Protein AF-A0A970DRJ5-F1 (afdb_monomer_lite)

Sequence (58 aa):
LSEGSIYKVKAGDTLSNIVIENMPGIDYNLALKIIVEDNDIKNYTIYPNQELFIASID

Structure (mmCIF, N/CA/C/O backbone):
data_AF-A0A970DRJ5-F1
#
_entry.id   AF-A0A970DRJ5-F1
#
loop_
_atom_site.group_PDB
_atom_site.id
_atom_site.type_symbol
_atom_site.label_atom_id
_atom_site.label_alt_id
_atom_site.label_comp_id
_atom_site.label_asym_id
_atom_site.label_entity_id
_atom_site.label_seq_id
_atom_site.pdbx_PDB_ins_code
_atom_site.Cartn_x
_atom_site.Cartn_y
_atom_site.Cartn_z
_atom_site.occupancy
_atom_site.B_iso_or_equiv
_atom_site.auth_seq_id
_atom_site.auth_comp_id
_atom_site.auth_asym_id
_atom_site.auth_atom_id
_atom_site.pdbx_PDB_model_num
ATOM 1 N N . LEU A 1 1 ? 9.455 -18.832 -2.431 1.00 48.19 1 LEU A N 1
ATOM 2 C CA . LEU A 1 1 ? 8.801 -17.939 -1.456 1.00 48.19 1 LEU A CA 1
ATOM 3 C C . LEU A 1 1 ? 9.163 -16.542 -1.906 1.00 48.19 1 LEU A C 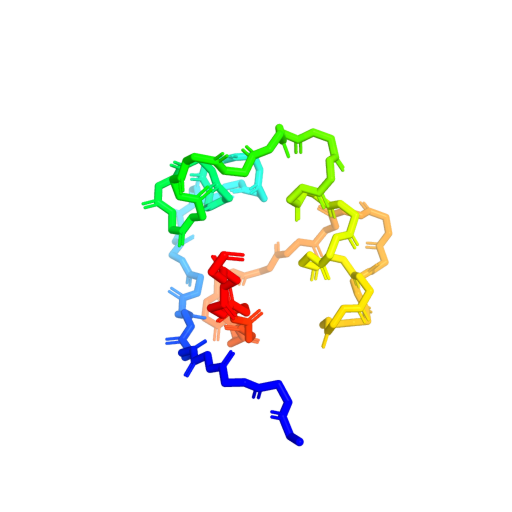1
ATOM 5 O O . LEU A 1 1 ? 10.350 -16.305 -2.082 1.00 48.19 1 LEU A O 1
ATOM 9 N N . SER A 1 2 ? 8.186 -15.700 -2.225 1.00 63.44 2 SER A N 1
ATOM 10 C CA . SER A 1 2 ? 8.441 -14.269 -2.382 1.00 63.44 2 SER A CA 1
ATOM 11 C C . SER A 1 2 ? 8.988 -13.760 -1.048 1.00 63.44 2 SER A C 1
ATOM 13 O O . SER A 1 2 ? 8.391 -14.010 -0.001 1.00 63.44 2 SER A O 1
ATOM 15 N N . GLU A 1 3 ? 10.167 -13.146 -1.060 1.00 87.44 3 GLU A N 1
ATOM 16 C CA . GLU A 1 3 ? 10.676 -12.441 0.116 1.00 87.44 3 GLU A CA 1
ATOM 17 C C . GLU A 1 3 ? 9.941 -11.106 0.246 1.00 87.44 3 GLU A C 1
ATOM 19 O O . GLU A 1 3 ? 9.441 -10.562 -0.739 1.00 87.44 3 GLU A O 1
ATOM 24 N N . GLY A 1 4 ? 9.814 -10.587 1.463 1.00 92.25 4 GLY A N 1
ATOM 25 C CA . GLY A 1 4 ? 9.059 -9.363 1.696 1.00 92.25 4 GLY A CA 1
ATOM 26 C C . GLY A 1 4 ? 8.893 -9.024 3.169 1.00 92.25 4 GLY A C 1
ATOM 27 O O . GLY A 1 4 ? 9.455 -9.680 4.049 1.00 92.25 4 GLY A O 1
ATOM 28 N N . SER A 1 5 ? 8.115 -7.980 3.433 1.00 95.19 5 SER A N 1
ATOM 29 C CA . SER A 1 5 ? 7.849 -7.469 4.779 1.00 95.19 5 SER A CA 1
ATOM 30 C C . SER A 1 5 ? 6.358 -7.234 5.003 1.00 95.19 5 SER A C 1
ATOM 32 O O . SER A 1 5 ? 5.592 -7.107 4.051 1.00 95.19 5 SER A O 1
ATOM 34 N N . ILE A 1 6 ? 5.936 -7.189 6.268 1.00 97.50 6 ILE A N 1
ATOM 35 C CA . ILE A 1 6 ? 4.561 -6.840 6.629 1.00 97.50 6 ILE A CA 1
ATOM 36 C C . ILE A 1 6 ? 4.488 -5.349 6.945 1.00 97.50 6 ILE A C 1
ATOM 38 O O . ILE A 1 6 ? 5.139 -4.863 7.873 1.00 97.50 6 ILE A O 1
ATOM 42 N N . TYR A 1 7 ? 3.654 -4.638 6.195 1.00 97.81 7 TYR A N 1
ATOM 43 C CA . TYR A 1 7 ? 3.297 -3.250 6.437 1.00 97.81 7 TYR A CA 1
ATOM 44 C C . TYR A 1 7 ? 1.950 -3.174 7.155 1.00 97.81 7 TYR A C 1
ATOM 46 O O . TYR A 1 7 ? 0.967 -3.772 6.720 1.00 97.81 7 TYR A O 1
ATOM 54 N N . LYS A 1 8 ? 1.877 -2.399 8.241 1.00 98.44 8 LYS A N 1
ATOM 55 C CA . LYS A 1 8 ? 0.620 -2.137 8.949 1.00 98.44 8 LYS A CA 1
ATOM 56 C C . LYS A 1 8 ? 0.045 -0.796 8.508 1.00 98.44 8 LYS A C 1
ATOM 58 O O . LYS A 1 8 ? 0.617 0.245 8.832 1.00 98.44 8 LYS A O 1
ATOM 63 N N . VAL A 1 9 ? -1.094 -0.836 7.818 1.00 98.62 9 VAL A N 1
ATOM 64 C CA . VAL A 1 9 ? -1.786 0.345 7.283 1.00 98.62 9 VAL A CA 1
ATOM 65 C C . VAL A 1 9 ? -2.105 1.340 8.399 1.00 98.62 9 VAL A C 1
ATOM 67 O O . VAL A 1 9 ? -2.667 0.981 9.440 1.00 98.62 9 VAL A O 1
ATOM 70 N N . LYS A 1 10 ? -1.770 2.607 8.179 1.00 98.50 10 LYS A N 1
ATOM 71 C CA . LYS A 1 10 ? -2.027 3.733 9.077 1.00 98.50 10 LYS A CA 1
ATOM 72 C C . LYS A 1 10 ? -3.238 4.530 8.595 1.00 98.50 10 LYS A C 1
ATOM 74 O O . LYS A 1 10 ? -3.671 4.451 7.447 1.00 98.50 10 LYS A O 1
ATOM 79 N N . ALA A 1 11 ? -3.823 5.309 9.501 1.00 97.88 11 ALA A N 1
ATOM 80 C CA . ALA A 1 11 ? -4.912 6.207 9.140 1.00 97.88 11 ALA A CA 1
ATOM 81 C C . ALA A 1 11 ? -4.414 7.279 8.156 1.00 97.88 11 ALA A C 1
ATOM 83 O O . ALA A 1 11 ? -3.477 8.008 8.468 1.00 97.88 11 ALA A O 1
ATOM 84 N N . GLY A 1 12 ? -5.070 7.376 6.996 1.00 96.69 12 GLY A N 1
ATOM 85 C CA . GLY A 1 12 ? -4.705 8.308 5.924 1.00 96.69 12 GLY A CA 1
ATOM 86 C C . GLY A 1 12 ? -3.847 7.701 4.812 1.00 96.69 12 GLY A C 1
ATOM 87 O O . GLY A 1 12 ? -3.630 8.370 3.803 1.00 96.69 12 GLY A O 1
ATOM 88 N N . ASP A 1 13 ? -3.408 6.448 4.951 1.00 98.31 13 ASP A N 1
ATOM 89 C CA . ASP A 1 13 ? -2.669 5.769 3.891 1.00 98.31 13 ASP A CA 1
ATOM 90 C C . ASP A 1 13 ? -3.547 5.504 2.663 1.00 98.31 13 ASP A C 1
ATOM 92 O O . ASP A 1 13 ? -4.749 5.238 2.749 1.00 98.31 13 ASP A O 1
ATOM 96 N N . THR A 1 14 ? -2.898 5.512 1.503 1.00 98.06 14 THR A N 1
ATOM 97 C CA . THR A 1 14 ? -3.450 5.025 0.239 1.00 98.06 14 THR A CA 1
ATOM 98 C C . THR A 1 14 ? -2.514 3.964 -0.323 1.00 98.06 14 THR A C 1
ATOM 100 O O . THR A 1 14 ? -1.311 4.008 -0.062 1.00 98.06 14 THR A O 1
ATOM 103 N N . LEU A 1 15 ? -3.033 3.040 -1.139 1.00 97.44 15 LEU A N 1
ATOM 104 C CA . LEU A 1 15 ? -2.182 2.067 -1.835 1.00 97.44 15 LEU A CA 1
ATOM 105 C C . LEU A 1 15 ? -1.077 2.748 -2.639 1.00 97.44 15 LEU A C 1
ATOM 107 O O . LEU A 1 15 ? 0.063 2.306 -2.586 1.00 97.44 15 LEU A O 1
ATOM 111 N N . SER A 1 16 ? -1.402 3.851 -3.318 1.00 97.19 16 SER A N 1
ATOM 112 C CA . SER A 1 16 ? -0.449 4.653 -4.084 1.00 97.19 16 SER A CA 1
ATOM 113 C C . SER A 1 16 ? 0.738 5.116 -3.243 1.00 97.19 16 SER A C 1
ATOM 115 O O . SER A 1 16 ? 1.878 4.917 -3.650 1.00 97.19 16 SER A O 1
ATOM 117 N N . ASN A 1 17 ? 0.492 5.694 -2.064 1.00 98.06 17 ASN A N 1
ATOM 118 C CA . ASN A 1 17 ? 1.582 6.161 -1.207 1.00 98.06 17 ASN A CA 1
ATOM 119 C C . ASN A 1 17 ? 2.371 4.984 -0.623 1.00 98.06 17 ASN A C 1
ATOM 121 O O . ASN A 1 17 ? 3.597 5.029 -0.611 1.00 98.06 17 ASN A O 1
ATOM 125 N N . ILE A 1 18 ? 1.688 3.906 -0.218 1.00 97.94 18 ILE A N 1
ATOM 126 C CA . ILE A 1 18 ? 2.349 2.707 0.315 1.00 97.94 18 ILE A CA 1
ATOM 127 C C . ILE A 1 18 ? 3.322 2.126 -0.717 1.00 97.94 18 ILE A C 1
ATOM 129 O O . ILE A 1 18 ? 4.472 1.865 -0.367 1.00 97.94 18 ILE A O 1
ATOM 133 N N . VAL A 1 19 ? 2.910 1.951 -1.978 1.00 96.94 19 VAL A N 1
ATOM 134 C CA . VAL A 1 19 ? 3.807 1.375 -2.996 1.00 96.94 19 VAL A CA 1
ATOM 135 C C . VAL A 1 19 ? 4.954 2.314 -3.360 1.00 96.94 19 VAL A C 1
ATOM 137 O O . VAL A 1 19 ? 6.075 1.849 -3.528 1.00 96.94 19 VAL A O 1
ATOM 140 N N . ILE A 1 20 ? 4.714 3.629 -3.417 1.00 96.62 20 ILE A N 1
ATOM 141 C CA . ILE A 1 20 ? 5.771 4.620 -3.679 1.00 96.62 20 ILE A CA 1
ATOM 142 C C . ILE A 1 20 ? 6.842 4.583 -2.580 1.00 96.62 20 ILE A C 1
ATOM 144 O O . ILE A 1 20 ? 8.031 4.664 -2.880 1.00 96.62 20 ILE A O 1
ATOM 148 N N . GLU A 1 21 ? 6.433 4.462 -1.316 1.00 96.50 21 GLU A N 1
ATOM 149 C CA . GLU A 1 21 ? 7.349 4.482 -0.171 1.00 96.50 21 GLU A CA 1
ATOM 150 C C . GLU A 1 21 ? 8.070 3.148 0.055 1.00 96.50 21 GLU A C 1
ATOM 152 O O . GLU A 1 21 ? 9.219 3.147 0.495 1.00 96.50 21 GLU A O 1
ATOM 157 N N . ASN A 1 22 ? 7.412 2.017 -0.223 1.00 95.69 22 ASN A N 1
ATOM 158 C CA . ASN A 1 22 ? 7.900 0.694 0.187 1.00 95.69 22 ASN A CA 1
ATOM 159 C C . ASN A 1 22 ? 8.365 -0.192 -0.978 1.00 95.69 22 ASN A C 1
ATOM 161 O O . ASN A 1 22 ? 8.965 -1.233 -0.727 1.00 95.69 22 ASN A O 1
ATOM 165 N N . MET A 1 23 ? 8.126 0.201 -2.233 1.00 94.06 23 MET A N 1
ATOM 166 C CA . MET A 1 23 ? 8.590 -0.526 -3.425 1.00 94.06 23 MET A CA 1
ATOM 167 C C . MET A 1 23 ? 9.419 0.388 -4.348 1.00 94.06 23 MET A C 1
ATOM 169 O O . MET A 1 23 ? 9.091 0.547 -5.529 1.00 94.06 23 MET A O 1
ATOM 173 N N . PRO A 1 24 ? 10.478 1.047 -3.833 1.00 92.69 24 PRO A N 1
ATOM 174 C CA . PRO A 1 24 ? 11.265 1.987 -4.621 1.00 92.69 24 PRO A CA 1
ATOM 175 C C . PRO A 1 24 ? 11.949 1.286 -5.800 1.00 92.69 24 PRO A C 1
ATOM 177 O O . PRO A 1 24 ? 12.461 0.181 -5.672 1.00 92.69 24 PRO A O 1
ATOM 180 N N . GLY A 1 25 ? 11.983 1.954 -6.954 1.00 91.62 25 GLY A N 1
ATOM 181 C CA . GLY A 1 25 ? 12.608 1.419 -8.170 1.00 91.62 25 GLY A CA 1
ATOM 182 C C . GLY A 1 25 ? 11.714 0.488 -8.994 1.00 91.62 25 GLY A C 1
ATOM 183 O O . GLY A 1 25 ? 12.040 0.219 -10.149 1.00 91.62 25 GLY A O 1
ATOM 184 N N . ILE A 1 26 ? 10.564 0.069 -8.462 1.00 93.38 26 ILE A N 1
ATOM 185 C CA . ILE A 1 26 ? 9.547 -0.660 -9.222 1.00 93.38 26 ILE A CA 1
ATOM 186 C C . ILE A 1 26 ? 8.634 0.337 -9.941 1.00 93.38 26 ILE A C 1
ATOM 188 O O . ILE A 1 26 ? 8.274 1.382 -9.396 1.00 93.38 26 ILE A O 1
ATOM 192 N N . ASP A 1 27 ? 8.254 0.021 -11.183 1.00 96.06 27 ASP A N 1
ATOM 193 C CA . ASP A 1 27 ? 7.257 0.809 -11.912 1.00 96.06 27 ASP A CA 1
ATOM 194 C C . ASP A 1 27 ? 5.959 0.909 -11.100 1.00 96.06 27 ASP A C 1
ATOM 196 O O . ASP A 1 27 ? 5.458 -0.084 -10.576 1.00 96.06 27 ASP A O 1
ATOM 200 N N . TYR A 1 28 ? 5.390 2.109 -11.025 1.00 96.00 28 TYR A N 1
ATOM 201 C CA . TYR A 1 28 ? 4.229 2.387 -10.185 1.00 96.00 28 TYR A CA 1
ATOM 202 C C . TYR A 1 28 ? 3.018 1.491 -10.497 1.00 96.00 28 TYR A C 1
ATOM 204 O O . TYR A 1 28 ? 2.354 1.003 -9.579 1.00 96.00 28 TYR A O 1
ATOM 212 N N . ASN A 1 29 ? 2.727 1.239 -11.779 1.00 97.12 29 ASN A N 1
ATOM 213 C CA . ASN A 1 29 ? 1.582 0.407 -12.159 1.00 97.12 29 ASN A CA 1
ATOM 214 C C . ASN A 1 29 ? 1.844 -1.065 -11.837 1.00 97.12 29 ASN A C 1
ATOM 216 O O . ASN A 1 29 ? 0.931 -1.775 -11.407 1.00 97.12 29 ASN A O 1
ATOM 220 N N . LEU A 1 30 ? 3.089 -1.512 -12.017 1.00 95.88 30 LEU A N 1
ATOM 221 C CA . LEU A 1 30 ? 3.509 -2.848 -11.612 1.00 95.88 30 LEU A CA 1
ATOM 222 C C . LEU A 1 30 ? 3.413 -3.021 -10.089 1.00 95.88 30 LEU A C 1
ATOM 224 O O . LEU A 1 30 ? 2.841 -4.007 -9.634 1.00 95.88 30 LEU A O 1
ATOM 228 N N . ALA A 1 31 ? 3.883 -2.052 -9.304 1.00 96.06 31 ALA A N 1
ATOM 229 C CA . ALA A 1 31 ? 3.836 -2.102 -7.845 1.00 96.06 31 ALA A CA 1
ATOM 230 C C . ALA A 1 31 ? 2.392 -2.157 -7.313 1.00 96.06 31 ALA A C 1
ATOM 232 O O . ALA A 1 31 ? 2.078 -2.978 -6.451 1.00 96.06 31 ALA A O 1
ATOM 233 N N . LEU A 1 32 ? 1.482 -1.353 -7.883 1.00 97.31 32 LEU A N 1
ATOM 234 C CA . LEU A 1 32 ? 0.052 -1.422 -7.563 1.00 97.31 32 LEU A CA 1
ATOM 235 C C . LEU A 1 32 ? -0.568 -2.777 -7.902 1.00 9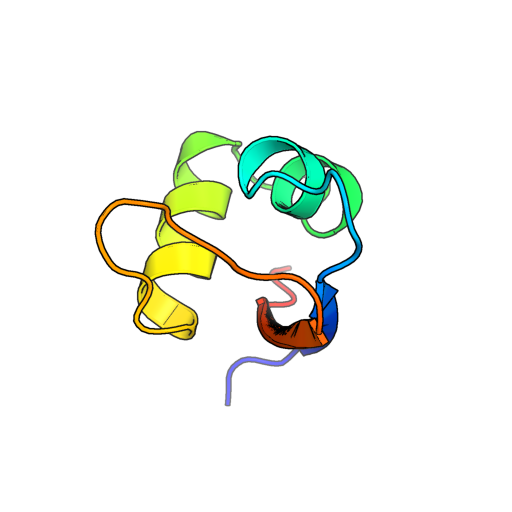7.31 32 LEU A C 1
ATOM 237 O O . LEU A 1 32 ? -1.404 -3.272 -7.149 1.00 97.31 32 LEU A O 1
ATOM 241 N N . LYS A 1 33 ? -0.190 -3.368 -9.038 1.00 96.44 33 LYS A N 1
ATOM 242 C CA . LYS A 1 33 ? -0.672 -4.696 -9.418 1.00 96.44 33 LYS A CA 1
ATOM 243 C C . LYS A 1 33 ? -0.215 -5.744 -8.400 1.00 96.44 33 LYS A C 1
ATOM 245 O O . LYS A 1 33 ? -1.045 -6.502 -7.912 1.00 96.44 33 LYS A O 1
ATOM 250 N N . ILE A 1 34 ? 1.069 -5.732 -8.047 1.00 95.69 34 ILE A N 1
ATOM 251 C CA . ILE A 1 34 ? 1.670 -6.707 -7.130 1.00 95.69 34 ILE A CA 1
ATOM 252 C C . ILE A 1 34 ? 1.038 -6.621 -5.745 1.00 95.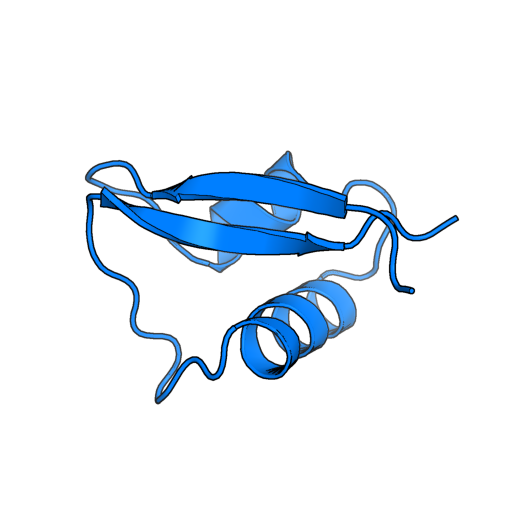69 34 ILE A C 1
ATOM 254 O O . ILE A 1 34 ? 0.545 -7.627 -5.249 1.00 95.69 34 ILE A O 1
ATOM 258 N N . ILE A 1 35 ? 0.960 -5.427 -5.142 1.00 96.94 35 ILE A N 1
ATOM 259 C CA . ILE A 1 35 ? 0.382 -5.296 -3.795 1.00 96.94 35 ILE A CA 1
ATOM 260 C C . ILE A 1 35 ? -1.093 -5.719 -3.755 1.00 96.94 35 ILE A C 1
ATOM 262 O O . ILE A 1 35 ? -1.550 -6.234 -2.737 1.00 96.94 35 ILE A O 1
ATOM 266 N N . VAL A 1 36 ? -1.845 -5.511 -4.842 1.00 97.75 36 VAL A N 1
ATOM 267 C CA . VAL A 1 36 ? -3.250 -5.923 -4.932 1.00 97.75 36 VAL A CA 1
ATOM 268 C C . VAL A 1 36 ? -3.377 -7.439 -5.039 1.00 97.75 36 VAL A C 1
ATOM 270 O O . VAL A 1 36 ? -4.213 -8.013 -4.341 1.00 97.75 36 VAL A O 1
ATOM 273 N N . GLU A 1 37 ? -2.562 -8.069 -5.886 1.00 96.56 37 GLU A N 1
ATOM 274 C CA . GLU A 1 37 ? -2.567 -9.519 -6.102 1.00 96.56 37 GLU A CA 1
ATOM 275 C C . GLU A 1 37 ? -2.067 -10.276 -4.863 1.00 96.56 37 GLU A C 1
ATOM 277 O O . GLU A 1 37 ? -2.739 -11.198 -4.411 1.00 96.56 37 GLU A O 1
ATOM 282 N N . ASP A 1 38 ? -0.964 -9.841 -4.253 1.00 96.19 38 ASP A N 1
ATOM 283 C CA . ASP A 1 38 ? -0.349 -10.522 -3.103 1.00 96.19 38 ASP A CA 1
ATOM 284 C C . ASP A 1 38 ? -1.188 -10.443 -1.816 1.00 96.19 38 ASP A C 1
ATOM 286 O O . ASP A 1 38 ? -0.987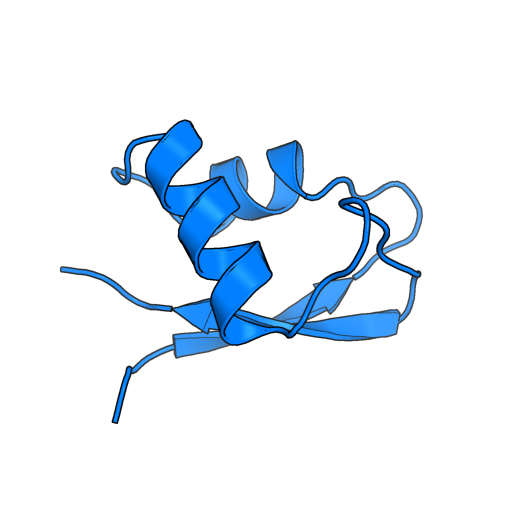 -11.233 -0.893 1.00 96.19 38 ASP A O 1
ATOM 290 N N . ASN A 1 39 ? -2.116 -9.485 -1.734 1.00 97.12 39 ASN A N 1
ATOM 291 C CA . ASN A 1 39 ? -2.929 -9.223 -0.541 1.00 97.12 39 ASN A CA 1
ATOM 292 C C . ASN A 1 39 ? -4.435 -9.410 -0.762 1.00 97.12 39 ASN A C 1
ATOM 294 O O . ASN A 1 39 ? -5.229 -8.983 0.081 1.00 97.12 39 ASN A O 1
ATOM 298 N N . ASP A 1 40 ? -4.844 -9.988 -1.896 1.00 97.12 40 ASP A N 1
ATOM 299 C CA . ASP A 1 40 ? -6.251 -10.212 -2.254 1.00 97.12 40 ASP A CA 1
ATOM 300 C C . ASP A 1 40 ? -7.135 -8.947 -2.132 1.00 97.12 40 ASP A C 1
ATOM 302 O O . ASP A 1 40 ? -8.303 -8.993 -1.713 1.00 97.12 40 ASP A O 1
ATOM 306 N N . ILE A 1 41 ? -6.589 -7.779 -2.487 1.00 97.50 41 ILE A N 1
ATOM 307 C CA . ILE A 1 41 ? -7.276 -6.497 -2.293 1.00 97.50 41 ILE A CA 1
ATOM 308 C C . ILE A 1 41 ? -8.382 -6.322 -3.331 1.00 97.50 41 ILE A C 1
ATOM 310 O O . ILE A 1 41 ? -8.167 -6.370 -4.541 1.00 97.50 41 ILE A O 1
ATOM 314 N N . LYS A 1 42 ? -9.591 -6.015 -2.857 1.00 95.19 42 LYS A N 1
ATOM 315 C CA . LYS A 1 42 ? -10.751 -5.754 -3.717 1.00 95.19 42 LYS A CA 1
ATOM 316 C C . LYS A 1 42 ? -10.982 -4.259 -3.868 1.00 95.19 42 LYS A C 1
ATOM 318 O O . LYS A 1 42 ? -10.961 -3.518 -2.887 1.00 95.19 42 LYS A O 1
ATOM 323 N N . ASN A 1 43 ? -11.252 -3.822 -5.100 1.00 94.25 43 ASN A N 1
ATOM 324 C CA . ASN A 1 43 ? -11.595 -2.433 -5.429 1.00 94.25 43 ASN A CA 1
ATOM 325 C C . ASN A 1 43 ? -10.597 -1.400 -4.869 1.00 94.25 43 ASN A C 1
ATOM 327 O O . ASN A 1 43 ? -11.007 -0.308 -4.481 1.00 94.25 43 ASN A O 1
ATOM 331 N N . TYR A 1 44 ? -9.310 -1.758 -4.764 1.00 94.81 44 TYR A N 1
ATOM 332 C CA . TYR A 1 44 ? -8.250 -0.897 -4.219 1.00 94.81 44 TYR A CA 1
ATOM 333 C C . TYR A 1 44 ? -8.530 -0.349 -2.805 1.00 94.81 44 TYR A C 1
ATOM 335 O O . TYR A 1 44 ? -7.982 0.678 -2.409 1.00 94.81 44 TYR A O 1
ATOM 343 N N . THR A 1 45 ? -9.403 -1.011 -2.040 1.00 97.00 45 THR A N 1
ATOM 344 C CA . THR A 1 45 ? -9.820 -0.549 -0.713 1.00 97.00 45 THR A CA 1
ATOM 345 C C . THR A 1 45 ? -8.953 -1.186 0.367 1.00 97.00 45 THR A C 1
ATOM 347 O O . THR A 1 45 ? -8.825 -2.407 0.417 1.00 97.00 45 THR A O 1
ATOM 350 N N . ILE A 1 46 ? -8.398 -0.355 1.249 1.00 98.31 46 ILE A N 1
ATOM 351 C CA . ILE A 1 46 ? -7.613 -0.769 2.417 1.00 98.31 46 ILE A CA 1
ATOM 352 C C . ILE A 1 46 ? -8.134 -0.088 3.680 1.00 98.31 46 ILE A C 1
ATOM 354 O O . ILE A 1 46 ? -8.769 0.968 3.609 1.00 98.31 46 ILE A O 1
ATOM 358 N N . TYR A 1 47 ? -7.850 -0.681 4.838 1.00 97.69 47 TYR A N 1
ATOM 359 C CA . TYR A 1 47 ? -8.329 -0.192 6.130 1.00 97.69 47 TYR A CA 1
ATOM 360 C C . TYR A 1 47 ? -7.180 0.026 7.119 1.00 97.69 47 TYR A C 1
ATOM 362 O O . TYR A 1 47 ? -6.232 -0.757 7.131 1.00 97.69 47 TYR A O 1
ATOM 370 N N . PRO A 1 48 ? -7.262 1.032 8.009 1.00 98.31 48 PRO A N 1
ATOM 371 C CA . PRO A 1 48 ? -6.298 1.182 9.094 1.00 98.31 48 PRO A CA 1
ATOM 372 C C . PRO A 1 48 ? -6.155 -0.102 9.921 1.00 98.31 48 PRO A C 1
ATOM 374 O O . PRO A 1 48 ? -7.146 -0.747 10.262 1.00 98.31 48 PRO A O 1
ATOM 377 N N . ASN A 1 49 ? -4.918 -0.420 10.297 1.00 98.06 49 ASN A N 1
ATOM 378 C CA . ASN A 1 49 ? -4.473 -1.645 10.967 1.00 98.06 49 ASN A CA 1
ATOM 379 C C . ASN A 1 49 ? -4.516 -2.931 10.132 1.00 98.06 49 ASN A C 1
ATOM 381 O O . ASN A 1 49 ? -4.140 -3.972 10.668 1.00 98.06 49 ASN A O 1
ATOM 385 N N . GLN A 1 50 ? -4.923 -2.878 8.862 1.00 98.31 50 GLN A N 1
ATOM 386 C CA . GLN A 1 50 ? -4.747 -4.002 7.947 1.00 98.31 50 GLN A CA 1
ATOM 387 C C . GLN A 1 50 ? -3.252 -4.293 7.770 1.00 98.31 50 GLN A C 1
ATOM 389 O O . GLN A 1 50 ? -2.444 -3.371 7.656 1.00 98.31 50 GLN A O 1
ATOM 394 N N . GLU A 1 51 ? -2.889 -5.571 7.768 1.00 98.25 51 GLU A N 1
ATOM 395 C CA . GLU A 1 51 ? -1.535 -6.023 7.458 1.00 98.25 51 GLU A CA 1
ATOM 396 C C . GLU A 1 51 ? -1.454 -6.347 5.969 1.00 98.25 51 GLU A C 1
ATOM 398 O O . GLU A 1 51 ? -2.300 -7.072 5.446 1.00 98.25 51 GLU A O 1
ATOM 403 N N . LEU A 1 52 ? -0.462 -5.767 5.296 1.00 98.19 52 LEU A N 1
ATOM 404 C CA . LEU A 1 52 ? -0.176 -5.989 3.886 1.00 98.19 52 LEU A CA 1
ATOM 405 C C . LEU A 1 52 ? 1.222 -6.584 3.745 1.00 98.19 52 LEU A C 1
ATOM 407 O O . LEU A 1 52 ? 2.188 -6.040 4.278 1.00 98.19 52 LEU A O 1
ATOM 411 N N . PHE A 1 53 ? 1.340 -7.674 3.003 1.00 97.38 53 PHE A N 1
ATOM 412 C CA . PHE A 1 53 ? 2.605 -8.166 2.496 1.00 97.38 53 PHE A CA 1
ATOM 413 C C . PHE A 1 53 ? 3.121 -7.240 1.389 1.00 97.38 53 PHE A C 1
AT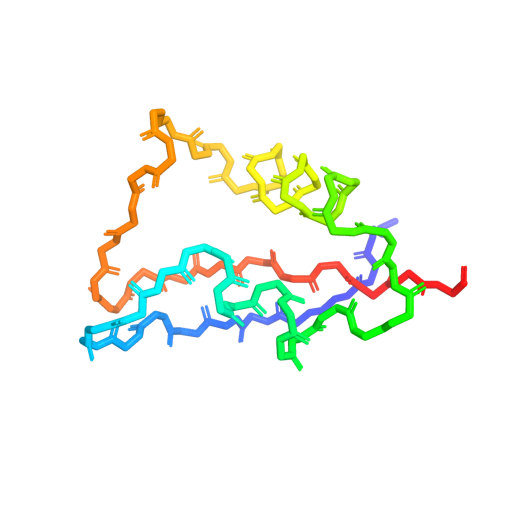OM 415 O O . PHE A 1 53 ? 2.425 -6.969 0.410 1.00 97.38 53 PHE A O 1
ATOM 422 N N . ILE A 1 54 ? 4.348 -6.758 1.554 1.00 96.69 54 ILE A N 1
ATOM 423 C CA . ILE A 1 54 ? 5.081 -5.975 0.564 1.00 96.69 54 ILE A CA 1
ATOM 424 C C . ILE A 1 54 ? 6.229 -6.836 0.047 1.00 96.69 54 ILE A C 1
ATOM 426 O O . ILE A 1 54 ? 7.162 -7.134 0.799 1.00 96.69 54 ILE A O 1
ATOM 430 N N . ALA A 1 55 ? 6.153 -7.232 -1.223 1.00 92.69 55 ALA A N 1
ATOM 431 C CA . ALA A 1 55 ? 7.182 -8.031 -1.874 1.00 92.69 55 ALA A CA 1
ATOM 432 C C . ALA A 1 55 ? 8.498 -7.248 -2.011 1.00 92.69 55 ALA A C 1
ATOM 434 O O . ALA A 1 55 ? 8.504 -6.098 -2.455 1.00 92.69 55 ALA A O 1
ATOM 435 N N . SER A 1 56 ? 9.613 -7.896 -1.671 1.00 86.88 56 SER A N 1
ATOM 436 C CA . SER A 1 56 ? 10.952 -7.457 -2.059 1.00 86.88 56 SER A CA 1
ATOM 437 C C . SER A 1 56 ? 11.227 -7.984 -3.461 1.00 86.88 56 SER A C 1
ATOM 439 O O . SER A 1 56 ? 11.147 -9.191 -3.695 1.00 86.88 56 SER A O 1
ATOM 441 N N . ILE A 1 57 ? 11.505 -7.084 -4.399 1.00 73.88 57 ILE A N 1
ATOM 442 C CA . ILE A 1 57 ? 11.772 -7.427 -5.796 1.00 73.88 57 ILE A CA 1
ATOM 443 C C . ILE A 1 57 ? 13.112 -6.802 -6.155 1.00 73.88 57 ILE A C 1
ATOM 445 O O . ILE A 1 57 ? 13.246 -5.580 -6.093 1.00 73.88 57 ILE A O 1
ATOM 449 N N . ASP A 1 58 ? 14.073 -7.661 -6.486 1.00 64.50 58 ASP A N 1
ATOM 450 C CA . ASP A 1 58 ? 15.398 -7.278 -6.984 1.00 64.50 58 ASP A CA 1
ATOM 451 C C . ASP A 1 58 ? 15.369 -6.934 -8.482 1.00 64.50 58 ASP A C 1
ATOM 453 O O . ASP A 1 58 ? 14.622 -7.604 -9.241 1.00 64.50 58 ASP A O 1
#

Secondary structure (DSSP, 8-state):
---EEEEEPPTT--HHHHHHHHSTTS-HHHHHHHHHHHTT-STT---TT-EEEEE---

Foldseek 3Di:
DFDWDKDFDAPPDFQQVCQCVGVPPDDSVVSSVVQCVQAVNDPSDDDGRDITTRGDDD

pLDDT: mean 93.91, std 9.19, range [48.1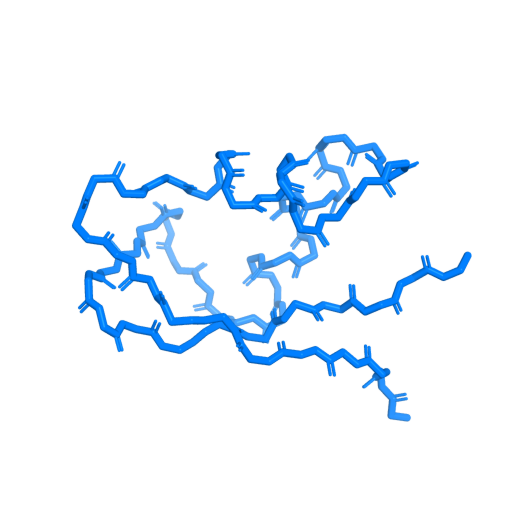9, 98.62]

Radius of gyration: 10.44 Å; chains: 1; bounding box: 27×26×23 Å